Protein AF-A0A1T5KGW1-F1 (afdb_monomer_lite)

pLDDT: mean 81.39, std 17.49, range [38.62, 93.75]

Secondary structure (DSSP, 8-state):
---------------HHHHHHHHHHH-TT--HHHH---GGGHHHHHHHHHHHHT--HHHHHHHHHT-

Structure (mmCIF, N/CA/C/O backbone):
data_AF-A0A1T5KGW1-F1
#
_entry.id   AF-A0A1T5KGW1-F1
#
loop_
_atom_site.group_PDB
_atom_site.id
_atom_site.type_symbol
_atom_site.label_atom_id
_atom_site.label_alt_id
_atom_site.label_comp_id
_atom_site.label_asym_id
_atom_site.label_entity_id
_atom_site.label_seq_id
_atom_site.pdbx_PDB_ins_code
_atom_site.Cartn_x
_atom_site.Cartn_y
_atom_site.Cartn_z
_atom_site.occupancy
_atom_site.B_iso_or_equiv
_atom_site.auth_seq_id
_atom_site.auth_comp_id
_atom_site.auth_asym_id
_atom_site.auth_atom_id
_atom_site.pdbx_PDB_model_num
ATOM 1 N N . MET A 1 1 ? 26.561 -35.249 -0.443 1.00 40.97 1 MET A N 1
ATOM 2 C CA . MET A 1 1 ? 26.784 -33.786 -0.417 1.00 40.97 1 MET A CA 1
ATOM 3 C C . MET A 1 1 ? 25.703 -33.194 0.472 1.00 40.97 1 MET A C 1
ATOM 5 O O . MET A 1 1 ? 24.572 -33.646 0.371 1.00 40.97 1 MET A O 1
ATOM 9 N N . LEU A 1 2 ? 26.088 -32.349 1.428 1.00 38.62 2 LEU A N 1
ATOM 10 C CA . LEU A 1 2 ? 25.292 -31.961 2.600 1.00 38.62 2 LEU A CA 1
ATOM 11 C C . LEU A 1 2 ? 23.923 -31.343 2.259 1.00 38.62 2 LEU A C 1
ATOM 13 O O . LEU A 1 2 ? 23.849 -30.377 1.504 1.00 38.62 2 LEU A O 1
ATOM 17 N N . ASN A 1 3 ? 22.875 -31.868 2.905 1.00 54.28 3 ASN A N 1
ATOM 18 C CA . ASN A 1 3 ? 21.642 -31.143 3.211 1.00 54.28 3 ASN A CA 1
ATOM 19 C C . ASN A 1 3 ? 21.966 -29.997 4.182 1.00 54.28 3 ASN A C 1
ATOM 21 O O . ASN A 1 3 ? 22.614 -30.253 5.195 1.00 54.28 3 ASN A O 1
ATOM 25 N N . ASN A 1 4 ? 21.505 -28.780 3.875 1.00 50.97 4 ASN A N 1
ATOM 26 C CA . ASN A 1 4 ? 20.918 -27.798 4.805 1.00 50.97 4 ASN A CA 1
ATOM 27 C C . ASN A 1 4 ? 20.995 -26.388 4.218 1.00 50.97 4 ASN A C 1
ATOM 29 O O . ASN A 1 4 ? 22.026 -25.737 4.341 1.00 50.97 4 ASN A O 1
ATOM 33 N N . GLN A 1 5 ? 19.868 -25.884 3.720 1.00 45.06 5 GLN A N 1
ATOM 34 C CA . GLN A 1 5 ? 19.412 -24.523 4.015 1.00 45.06 5 GLN A CA 1
ATOM 35 C C . GLN A 1 5 ? 17.871 -24.552 3.994 1.00 45.06 5 GLN A C 1
ATOM 37 O O . GLN A 1 5 ? 17.234 -24.117 3.039 1.00 45.06 5 GLN A O 1
ATOM 42 N N . GLU A 1 6 ? 17.260 -25.087 5.058 1.00 53.97 6 GLU A N 1
ATOM 43 C CA . GLU A 1 6 ? 16.046 -24.459 5.590 1.00 53.97 6 GLU A CA 1
ATOM 44 C C . GLU A 1 6 ? 16.445 -23.019 5.922 1.00 53.97 6 GLU A C 1
ATOM 46 O O . GLU A 1 6 ? 17.010 -22.746 6.979 1.00 53.97 6 GLU A O 1
ATOM 51 N N . SER A 1 7 ? 16.249 -22.090 4.988 1.00 45.25 7 SER A N 1
ATOM 52 C CA . SER A 1 7 ? 16.262 -20.682 5.350 1.00 45.25 7 SER A CA 1
ATOM 53 C C . SER A 1 7 ? 14.958 -20.439 6.088 1.00 45.25 7 SER A C 1
ATOM 55 O O . SER A 1 7 ? 13.906 -20.283 5.464 1.00 45.25 7 SER A O 1
ATOM 57 N N . GLU A 1 8 ? 15.061 -20.526 7.415 1.00 42.56 8 GLU A N 1
ATOM 58 C CA . GLU A 1 8 ? 14.163 -19.960 8.412 1.00 42.56 8 GLU A CA 1
ATOM 59 C C . GLU A 1 8 ? 13.195 -18.957 7.779 1.00 42.56 8 GLU A C 1
ATOM 61 O O . GLU A 1 8 ? 13.618 -17.979 7.158 1.00 42.56 8 GLU A O 1
ATOM 66 N N . SER A 1 9 ? 11.897 -19.189 7.974 1.00 48.97 9 SER A N 1
ATOM 67 C CA . SER A 1 9 ? 10.810 -18.221 7.824 1.00 48.97 9 SER A CA 1
ATOM 68 C C . SER A 1 9 ? 11.052 -17.028 8.757 1.00 48.97 9 SER A C 1
ATOM 70 O O . SER A 1 9 ? 10.388 -16.836 9.772 1.00 48.97 9 SER A O 1
ATOM 72 N N . LYS A 1 10 ? 12.088 -16.261 8.440 1.00 41.81 10 LYS A N 1
ATOM 73 C CA . LYS A 1 10 ? 12.590 -15.111 9.161 1.00 41.81 10 LYS A CA 1
ATOM 74 C C . LYS A 1 10 ? 12.018 -13.932 8.415 1.00 41.81 10 LYS A C 1
ATOM 76 O O . LYS A 1 10 ? 12.352 -13.701 7.258 1.00 41.81 10 LYS A O 1
ATOM 81 N N . SER A 1 11 ? 11.075 -13.272 9.073 1.00 49.47 11 SER A N 1
ATOM 82 C CA . SER A 1 11 ? 10.435 -12.029 8.669 1.00 49.47 11 SER A CA 1
ATOM 83 C C . SER A 1 11 ? 11.482 -11.003 8.220 1.00 49.47 11 SER A C 1
ATOM 85 O O . SER A 1 11 ? 11.911 -10.162 9.008 1.00 49.47 11 SER A O 1
ATOM 87 N N . LEU A 1 12 ? 11.913 -11.076 6.959 1.00 47.84 12 LEU A N 1
ATOM 88 C CA . LEU A 1 12 ? 12.622 -9.988 6.306 1.00 47.84 12 LEU A CA 1
ATOM 89 C C . LEU A 1 12 ? 11.696 -8.769 6.381 1.00 47.84 12 LEU A C 1
ATOM 91 O O . LEU A 1 12 ? 10.479 -8.938 6.226 1.00 47.84 12 LEU A O 1
ATOM 95 N N . PRO A 1 13 ? 12.214 -7.558 6.652 1.00 54.50 13 PRO A N 1
ATOM 96 C CA . PRO A 1 13 ? 11.402 -6.358 6.521 1.00 54.50 13 PRO A CA 1
ATOM 97 C C . PRO A 1 13 ? 10.798 -6.386 5.117 1.00 54.50 13 PRO A C 1
ATOM 99 O O . PRO A 1 13 ? 11.533 -6.393 4.131 1.00 54.50 13 PRO A O 1
ATOM 102 N N . LYS A 1 14 ? 9.468 -6.520 5.026 1.00 68.06 14 LYS A N 1
ATOM 103 C CA . LYS A 1 14 ? 8.791 -6.633 3.733 1.00 68.06 14 LYS A CA 1
ATOM 104 C C . LYS A 1 14 ? 9.089 -5.366 2.960 1.00 68.06 14 LYS A C 1
ATOM 106 O O . LYS A 1 14 ? 8.638 -4.290 3.361 1.00 68.06 14 LYS A O 1
ATOM 111 N N . THR A 1 15 ? 9.862 -5.507 1.891 1.00 86.06 15 THR A N 1
ATOM 112 C CA . THR A 1 15 ? 10.254 -4.381 1.053 1.00 86.06 15 THR A CA 1
ATOM 113 C C . THR A 1 15 ? 9.002 -3.711 0.492 1.00 86.06 15 THR A C 1
ATOM 115 O O . THR A 1 15 ? 7.934 -4.328 0.405 1.00 86.06 15 THR A O 1
ATOM 118 N N . TRP A 1 16 ? 9.104 -2.446 0.085 1.00 88.19 16 TRP A N 1
ATOM 119 C CA . TRP A 1 16 ? 7.992 -1.745 -0.563 1.00 88.19 16 TRP A CA 1
ATOM 120 C C . TRP A 1 16 ? 7.410 -2.537 -1.750 1.00 88.19 16 TRP A C 1
ATOM 122 O O . TRP A 1 16 ? 6.196 -2.577 -1.957 1.00 88.19 16 TRP A O 1
ATOM 132 N N . VAL A 1 17 ? 8.268 -3.253 -2.482 1.00 88.00 17 VAL A N 1
ATOM 133 C CA . VAL A 1 17 ? 7.881 -4.155 -3.575 1.00 88.00 17 VAL A CA 1
ATOM 134 C C . VAL A 1 17 ? 7.021 -5.321 -3.072 1.00 88.00 17 VAL A C 1
ATOM 136 O O . VAL A 1 17 ? 5.972 -5.597 -3.658 1.00 88.00 17 VAL A O 1
ATOM 139 N N . ASP A 1 18 ? 7.393 -5.963 -1.962 1.00 88.62 18 ASP A N 1
ATOM 140 C CA . ASP A 1 18 ? 6.620 -7.065 -1.367 1.00 88.62 18 ASP A CA 1
ATOM 141 C C . ASP A 1 18 ? 5.263 -6.601 -0.832 1.00 88.62 18 ASP A C 1
ATOM 143 O O . ASP A 1 18 ? 4.249 -7.282 -1.004 1.00 88.62 18 ASP A O 1
ATOM 147 N N . GLN A 1 19 ? 5.225 -5.422 -0.206 1.00 89.94 19 GLN A N 1
ATOM 148 C CA . GLN A 1 19 ? 3.989 -4.809 0.289 1.00 89.94 19 GLN A CA 1
ATOM 149 C C . GLN A 1 19 ? 2.995 -4.589 -0.858 1.00 89.94 19 GLN A C 1
ATOM 151 O O . GLN A 1 19 ? 1.826 -4.975 -0.763 1.00 89.94 19 GLN A O 1
ATOM 156 N N . LYS A 1 20 ? 3.478 -4.052 -1.984 1.00 90.06 20 LYS A N 1
ATOM 157 C CA . LYS A 1 20 ? 2.681 -3.871 -3.203 1.00 90.06 20 LYS A CA 1
ATOM 158 C C . LYS A 1 20 ? 2.270 -5.201 -3.836 1.00 90.06 20 LYS A C 1
ATOM 160 O O . LYS A 1 20 ? 1.124 -5.351 -4.262 1.00 90.06 20 LYS A O 1
ATOM 165 N N . ALA A 1 21 ? 3.148 -6.204 -3.839 1.00 89.12 21 ALA A N 1
ATOM 166 C CA . ALA A 1 21 ? 2.812 -7.541 -4.320 1.00 89.12 21 ALA A CA 1
ATOM 167 C C . ALA A 1 21 ? 1.696 -8.199 -3.485 1.00 89.12 21 ALA A C 1
ATOM 169 O O . ALA A 1 21 ? 0.819 -8.852 -4.054 1.00 89.12 21 ALA A O 1
ATOM 170 N N . ASN A 1 22 ? 1.678 -8.000 -2.161 1.00 90.06 22 ASN A N 1
ATOM 171 C CA . ASN A 1 22 ? 0.603 -8.488 -1.289 1.00 90.06 22 ASN A CA 1
ATOM 172 C C . ASN A 1 22 ? -0.736 -7.820 -1.614 1.00 90.06 22 ASN A C 1
ATOM 174 O O . ASN A 1 22 ? -1.747 -8.515 -1.732 1.00 90.06 22 ASN A O 1
ATOM 178 N N . LEU A 1 23 ? -0.737 -6.501 -1.834 1.00 91.31 23 LEU A N 1
ATOM 179 C CA . LEU A 1 23 ? -1.926 -5.767 -2.269 1.00 91.31 23 LEU A CA 1
ATOM 180 C C . LEU A 1 23 ? -2.451 -6.290 -3.607 1.00 91.31 23 LEU A C 1
ATOM 182 O O . LEU A 1 23 ? -3.630 -6.614 -3.706 1.00 91.31 23 LEU A O 1
ATOM 186 N N . ARG A 1 24 ? -1.577 -6.472 -4.603 1.00 89.81 24 ARG A N 1
ATOM 187 C CA . ARG A 1 24 ? -1.947 -7.030 -5.914 1.00 89.81 24 ARG A CA 1
ATOM 188 C C . ARG A 1 24 ? -2.521 -8.447 -5.815 1.00 89.81 24 ARG A C 1
ATOM 190 O O . ARG A 1 24 ? -3.456 -8.785 -6.532 1.00 89.81 24 ARG A O 1
ATOM 197 N N . LYS A 1 25 ? -1.973 -9.286 -4.928 1.00 89.56 25 LYS A N 1
ATOM 198 C CA . LYS A 1 25 ? -2.471 -10.652 -4.689 1.00 89.56 25 LYS A CA 1
ATOM 199 C C . LYS A 1 25 ? -3.837 -10.659 -3.999 1.00 89.56 25 LYS A C 1
ATOM 201 O O . LYS A 1 25 ? -4.679 -11.483 -4.341 1.00 89.56 25 LYS A O 1
ATOM 206 N N . LYS A 1 26 ? -4.054 -9.774 -3.019 1.00 90.31 26 LYS A N 1
ATOM 207 C CA . LYS A 1 26 ? -5.318 -9.681 -2.266 1.00 90.31 26 LYS A CA 1
ATOM 208 C C . LYS A 1 26 ? -6.428 -8.996 -3.052 1.00 90.31 26 LYS A C 1
ATOM 210 O O . LYS A 1 26 ? -7.585 -9.384 -2.919 1.00 90.31 26 LYS A O 1
ATOM 215 N N . PHE A 1 27 ? -6.081 -7.992 -3.846 1.00 90.94 27 PHE A N 1
ATOM 216 C CA . PHE A 1 27 ? -7.024 -7.137 -4.542 1.00 90.94 27 PHE A CA 1
ATOM 217 C C . PHE A 1 27 ? -6.755 -7.190 -6.043 1.00 90.94 27 PHE A C 1
ATOM 219 O O . PHE A 1 27 ? -5.980 -6.408 -6.584 1.00 90.94 27 PHE A O 1
ATOM 226 N N . THR A 1 28 ? -7.467 -8.077 -6.735 1.00 89.25 28 THR A N 1
ATOM 227 C CA . THR A 1 28 ? -7.421 -8.194 -8.203 1.00 89.25 28 THR A CA 1
ATOM 228 C C . THR A 1 28 ? -7.924 -6.938 -8.925 1.00 89.25 28 THR A C 1
ATOM 230 O O . THR A 1 28 ? -7.670 -6.760 -10.114 1.00 89.25 28 THR A O 1
ATOM 233 N N . VAL A 1 29 ? -8.631 -6.055 -8.208 1.00 91.25 29 VAL A N 1
ATOM 234 C CA . VAL A 1 29 ? -9.071 -4.739 -8.692 1.00 91.25 29 VAL A CA 1
ATOM 235 C C . VAL A 1 29 ? -7.924 -3.727 -8.792 1.00 91.25 29 VAL A C 1
ATOM 237 O O . VAL A 1 29 ? -8.038 -2.766 -9.554 1.00 91.25 29 VAL A O 1
ATOM 240 N N . LEU A 1 30 ? -6.829 -3.931 -8.049 1.00 91.50 30 LEU A N 1
ATOM 241 C CA . LEU A 1 30 ? -5.648 -3.075 -8.121 1.00 91.50 30 LEU A CA 1
ATOM 242 C C . LEU A 1 30 ? -4.808 -3.468 -9.328 1.00 91.50 30 LEU A C 1
ATOM 244 O O . LEU A 1 30 ? -4.424 -4.627 -9.493 1.00 91.50 30 LEU A O 1
ATOM 248 N N . ARG A 1 31 ? -4.527 -2.482 -10.173 1.00 87.62 31 ARG A N 1
ATOM 249 C CA . ARG A 1 31 ? -3.700 -2.639 -11.370 1.00 87.62 31 ARG A CA 1
ATOM 250 C C . ARG A 1 31 ? -2.389 -1.890 -11.187 1.00 87.62 31 ARG A C 1
ATOM 252 O O . ARG A 1 31 ? -2.228 -1.142 -10.228 1.00 87.62 31 ARG A O 1
ATOM 259 N N . ASP A 1 32 ? -1.475 -2.049 -12.135 1.00 85.94 32 ASP A N 1
ATOM 260 C CA . ASP A 1 32 ? -0.193 -1.341 -12.134 1.00 85.94 32 ASP A CA 1
ATOM 261 C C . ASP A 1 32 ? -0.309 0.169 -11.843 1.00 85.94 32 ASP A C 1
ATOM 263 O O . ASP A 1 32 ? 0.400 0.621 -10.951 1.00 85.94 32 ASP A O 1
ATOM 267 N N . PRO A 1 33 ? -1.235 0.958 -12.438 1.00 89.44 33 PRO A N 1
ATOM 268 C CA . PRO A 1 33 ? -1.362 2.381 -12.098 1.00 89.44 33 PRO A CA 1
ATOM 269 C C . PRO A 1 33 ? -1.761 2.659 -10.640 1.00 89.44 33 PRO A C 1
ATOM 271 O O . PRO A 1 33 ? -1.473 3.737 -10.137 1.00 89.44 33 PRO A O 1
ATOM 274 N N . ASP A 1 34 ? -2.403 1.712 -9.950 1.00 88.75 34 ASP A N 1
ATOM 275 C CA . ASP A 1 34 ? -2.777 1.861 -8.538 1.00 88.75 34 ASP A CA 1
ATOM 276 C C . ASP A 1 34 ? -1.609 1.560 -7.583 1.00 88.75 34 ASP A C 1
ATOM 278 O O . ASP A 1 34 ? -1.665 1.915 -6.408 1.00 88.75 34 ASP A O 1
ATOM 282 N N . LEU A 1 35 ? -0.568 0.877 -8.072 1.00 90.25 35 LEU A N 1
ATOM 283 C CA . LEU A 1 35 ? 0.594 0.431 -7.295 1.00 90.25 35 LEU A CA 1
ATOM 284 C C . LEU A 1 35 ? 1.914 1.044 -7.798 1.00 90.25 35 LEU A C 1
ATOM 286 O O . LEU A 1 35 ? 2.974 0.807 -7.213 1.00 90.25 35 LEU A O 1
ATOM 290 N N . ASN A 1 36 ? 1.875 1.843 -8.864 1.00 91.62 36 ASN A N 1
ATOM 291 C CA . ASN A 1 36 ? 3.036 2.508 -9.446 1.00 91.62 36 ASN A CA 1
ATOM 292 C C . ASN A 1 36 ? 3.387 3.792 -8.681 1.00 91.62 36 ASN A C 1
ATOM 294 O O . ASN A 1 36 ? 3.299 4.891 -9.219 1.00 91.62 36 ASN A O 1
ATOM 298 N N . TYR A 1 37 ? 3.743 3.615 -7.411 1.00 92.75 37 TYR A N 1
ATOM 299 C CA . TYR A 1 37 ? 4.151 4.671 -6.490 1.00 92.75 37 TYR A CA 1
ATOM 300 C C . TYR A 1 37 ? 5.537 4.390 -5.929 1.00 92.75 37 TYR A C 1
ATOM 302 O O . TYR A 1 37 ? 5.861 3.238 -5.592 1.00 92.75 37 TYR A O 1
ATOM 310 N N . GLU A 1 38 ? 6.328 5.441 -5.768 1.00 92.69 38 GLU A N 1
ATOM 311 C CA . GLU A 1 38 ? 7.595 5.378 -5.048 1.00 92.69 38 GLU A CA 1
ATOM 312 C C . GLU A 1 38 ? 7.351 5.183 -3.540 1.00 92.69 38 GLU A C 1
ATOM 314 O O . GLU A 1 38 ? 6.246 5.378 -3.031 1.00 92.69 38 GLU A O 1
ATOM 319 N N . GLU A 1 39 ? 8.370 4.752 -2.793 1.00 88.75 39 GLU A N 1
ATOM 320 C CA . GLU A 1 39 ? 8.231 4.560 -1.339 1.00 88.75 39 GLU A CA 1
ATOM 321 C C . GLU A 1 39 ? 7.973 5.888 -0.605 1.00 88.75 39 GLU A C 1
ATOM 323 O O . GLU A 1 39 ? 7.222 5.925 0.370 1.00 88.75 39 GLU A O 1
ATOM 328 N N . SER A 1 40 ? 8.513 6.996 -1.124 1.00 92.75 40 SER A N 1
ATOM 329 C CA . SER A 1 40 ? 8.229 8.357 -0.649 1.00 92.75 40 SER A CA 1
ATOM 330 C C . SER A 1 40 ? 6.759 8.759 -0.814 1.00 92.75 40 SER A C 1
ATOM 332 O O . SER A 1 40 ? 6.264 9.592 -0.058 1.00 92.75 40 SER A O 1
ATOM 334 N N . GLU A 1 41 ? 6.045 8.147 -1.760 1.00 93.44 41 GLU A N 1
ATOM 335 C CA . GLU A 1 41 ? 4.634 8.409 -2.064 1.00 93.44 41 GLU A CA 1
ATOM 336 C C . GLU A 1 41 ? 3.694 7.389 -1.403 1.00 93.44 41 GLU A C 1
ATOM 338 O O . GLU A 1 41 ? 2.492 7.357 -1.676 1.00 93.44 41 GLU A O 1
ATOM 343 N N . LYS A 1 42 ? 4.210 6.550 -0.494 1.00 90.56 42 LYS A N 1
ATOM 344 C CA . LYS A 1 42 ? 3.432 5.511 0.194 1.00 90.56 42 LYS A CA 1
ATOM 345 C C . LYS A 1 42 ? 2.159 6.051 0.844 1.00 90.56 42 LYS A C 1
ATOM 347 O O . LYS A 1 42 ? 1.107 5.425 0.730 1.00 90.56 42 LYS A O 1
ATOM 352 N N . THR A 1 43 ? 2.237 7.201 1.507 1.00 91.25 43 THR A N 1
ATOM 353 C CA . THR A 1 43 ? 1.082 7.831 2.168 1.00 91.25 43 THR A CA 1
ATOM 354 C C . THR A 1 43 ? -0.003 8.224 1.161 1.00 91.25 43 THR A C 1
ATOM 356 O O . THR A 1 43 ? -1.192 8.026 1.423 1.00 91.25 43 THR A O 1
ATOM 359 N N . GLU A 1 44 ? 0.393 8.720 -0.016 1.00 93.75 44 GLU A N 1
ATOM 360 C CA . GLU A 1 44 ? -0.540 9.065 -1.092 1.00 93.75 44 GLU A CA 1
ATOM 361 C C . GLU A 1 44 ? -1.199 7.808 -1.670 1.00 93.75 44 GLU A C 1
ATOM 363 O O . GLU A 1 44 ? -2.424 7.766 -1.822 1.00 93.75 44 GLU A O 1
ATOM 368 N N . MET A 1 45 ? -0.407 6.760 -1.927 1.00 93.50 45 MET A N 1
ATOM 369 C CA . MET A 1 45 ? -0.927 5.473 -2.390 1.00 93.50 45 MET A CA 1
ATOM 370 C C . MET A 1 45 ? -1.953 4.916 -1.402 1.00 93.50 45 MET A C 1
ATOM 372 O O . MET A 1 45 ? -3.047 4.539 -1.812 1.00 93.50 45 MET A O 1
ATOM 376 N N . ILE A 1 46 ? -1.639 4.894 -0.102 1.00 92.62 46 ILE A N 1
ATOM 377 C CA . ILE A 1 46 ? -2.556 4.387 0.926 1.00 92.62 46 ILE A CA 1
ATOM 378 C C . ILE A 1 46 ? -3.863 5.182 0.912 1.00 92.62 46 ILE A C 1
ATOM 380 O O . ILE A 1 46 ? -4.919 4.567 0.800 1.00 92.62 46 ILE A O 1
ATOM 384 N N . SER A 1 47 ? -3.806 6.516 0.893 1.00 93.69 47 SER A N 1
ATOM 385 C CA . SER A 1 47 ? -5.005 7.373 0.853 1.00 93.69 47 SER A CA 1
ATOM 386 C C . SER A 1 47 ? -5.902 7.067 -0.357 1.00 93.69 47 SER A C 1
ATOM 388 O O . SER A 1 47 ? -7.125 6.948 -0.241 1.00 93.69 47 SER A O 1
ATOM 390 N N . LYS A 1 48 ? -5.299 6.872 -1.537 1.00 93.50 48 LYS A N 1
ATOM 391 C CA . LYS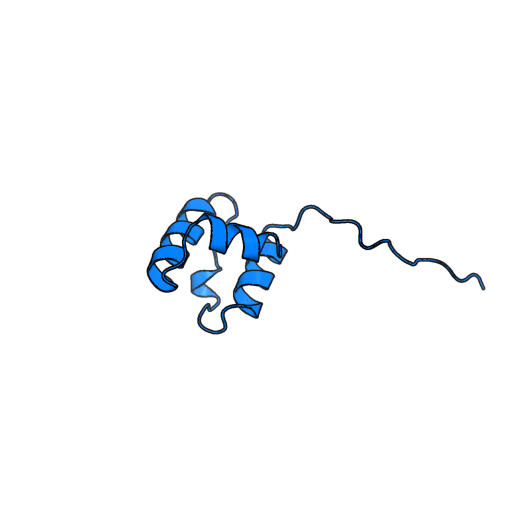 A 1 48 ? -6.025 6.489 -2.759 1.00 93.50 48 LYS A CA 1
ATOM 392 C C . LYS A 1 48 ? -6.618 5.085 -2.663 1.00 93.50 48 LYS A C 1
ATOM 394 O O . LYS A 1 48 ? -7.759 4.868 -3.073 1.00 93.50 48 LYS A O 1
ATOM 399 N N . LEU A 1 49 ? -5.873 4.136 -2.100 1.00 93.62 49 LEU A N 1
ATOM 400 C CA . LEU A 1 49 ? -6.335 2.766 -1.897 1.00 93.62 49 LEU A CA 1
ATOM 401 C C . LEU A 1 49 ? -7.474 2.687 -0.881 1.00 93.62 49 LEU A C 1
ATOM 403 O O . LEU A 1 49 ? -8.404 1.915 -1.096 1.00 93.62 49 LEU A O 1
ATOM 407 N N . GLN A 1 50 ? -7.453 3.496 0.179 1.00 93.69 50 GLN A N 1
ATOM 408 C CA . GLN A 1 50 ? -8.560 3.596 1.128 1.00 93.69 50 GLN A CA 1
ATOM 409 C C . GLN A 1 50 ? -9.840 4.044 0.429 1.00 93.69 50 GLN A C 1
ATOM 411 O O . GLN A 1 50 ? -10.858 3.363 0.531 1.00 93.69 50 GLN A O 1
ATOM 416 N N . ALA A 1 51 ? -9.776 5.135 -0.341 1.00 93.00 51 ALA A N 1
ATOM 417 C CA . ALA A 1 51 ? -10.926 5.649 -1.080 1.00 93.00 51 ALA A CA 1
ATOM 418 C C . ALA A 1 51 ? -11.443 4.645 -2.127 1.00 93.00 51 ALA A C 1
ATOM 420 O O . ALA A 1 51 ? -12.651 4.511 -2.315 1.00 93.00 51 ALA A O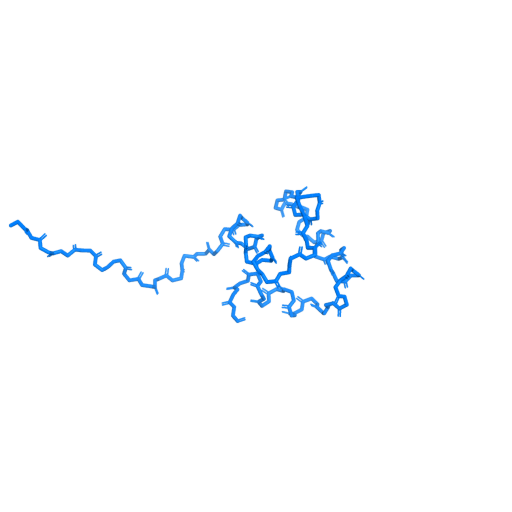 1
ATOM 421 N N . LYS A 1 52 ? -10.541 3.905 -2.786 1.00 92.31 52 LYS A N 1
ATOM 422 C CA . LYS A 1 52 ? -10.887 2.918 -3.820 1.00 92.31 52 LYS A CA 1
ATOM 423 C C . LYS A 1 52 ? -11.457 1.613 -3.258 1.00 92.31 52 LYS A C 1
ATOM 425 O O . LYS A 1 52 ? -12.348 1.030 -3.869 1.00 92.31 52 LYS A O 1
ATOM 430 N N . LEU A 1 53 ? -10.922 1.127 -2.138 1.00 91.56 53 LEU A N 1
ATOM 431 C CA . LEU A 1 53 ? -11.287 -0.166 -1.545 1.00 91.56 53 LEU A CA 1
ATOM 432 C C . LEU A 1 53 ? -12.304 -0.043 -0.401 1.00 91.56 53 LEU A C 1
ATOM 434 O O . LEU A 1 53 ? -12.826 -1.062 0.045 1.00 91.56 53 LEU A O 1
ATOM 438 N N . GLY A 1 54 ? -12.551 1.167 0.111 1.00 93.12 54 GLY A N 1
ATOM 439 C CA . GLY A 1 54 ? -13.280 1.382 1.368 1.00 93.12 54 GLY A CA 1
ATOM 440 C C . GLY A 1 54 ? -12.526 0.845 2.595 1.00 93.12 54 GLY A C 1
ATOM 441 O O . GLY A 1 54 ? -13.142 0.503 3.601 1.00 93.12 54 GLY A O 1
ATOM 442 N N . LEU A 1 55 ? -11.202 0.686 2.459 1.00 91.88 55 LEU A N 1
ATOM 443 C CA . LEU A 1 55 ? -10.215 0.256 3.460 1.00 91.88 55 LEU A CA 1
ATOM 444 C C . LEU A 1 55 ? -10.024 1.282 4.590 1.00 91.88 55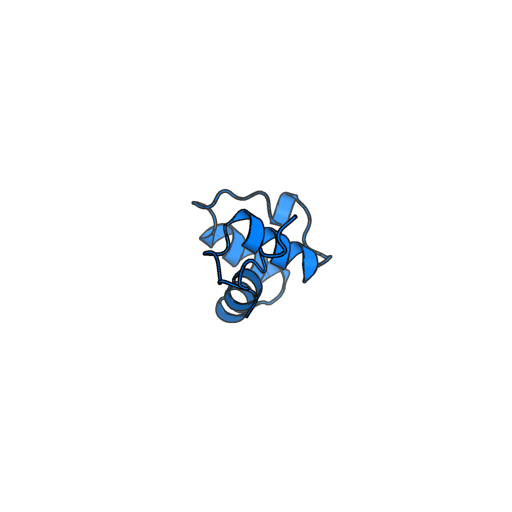 LEU A C 1
ATOM 446 O O . LEU A 1 55 ? -9.821 2.451 4.281 1.00 91.88 55 LEU A O 1
ATOM 450 N N . SER A 1 56 ? -9.940 0.875 5.861 1.00 93.50 56 SER A N 1
ATOM 451 C CA . SER A 1 56 ? -9.224 1.677 6.866 1.00 93.50 56 SER A CA 1
ATOM 452 C C . SER A 1 56 ? -7.705 1.556 6.672 1.00 93.50 56 SER A C 1
ATOM 454 O O . SER A 1 56 ? -7.225 0.562 6.116 1.00 93.50 56 SER A O 1
ATOM 456 N N . ASP A 1 57 ? -6.947 2.547 7.154 1.00 89.38 57 ASP A N 1
ATOM 457 C CA . ASP A 1 57 ? -5.474 2.555 7.090 1.00 89.38 57 ASP A CA 1
ATOM 458 C C . ASP A 1 57 ? -4.880 1.298 7.714 1.00 89.38 57 ASP A C 1
ATOM 460 O O . ASP A 1 57 ? -4.073 0.603 7.102 1.00 89.38 57 ASP A O 1
ATOM 464 N N . GLU A 1 58 ? -5.342 0.969 8.920 1.00 90.69 58 GLU A N 1
ATOM 465 C CA . GLU A 1 58 ? -4.892 -0.194 9.679 1.00 90.69 58 GLU A CA 1
ATOM 466 C C . GLU A 1 58 ? -5.076 -1.489 8.884 1.00 90.69 58 GLU A C 1
ATOM 468 O O . GLU A 1 58 ? -4.175 -2.328 8.817 1.00 90.69 58 GLU A O 1
ATOM 473 N N . ARG A 1 59 ? -6.225 -1.641 8.213 1.00 91.00 59 ARG A N 1
ATOM 474 C CA . ARG A 1 59 ? -6.510 -2.844 7.433 1.00 91.00 59 ARG A CA 1
ATOM 475 C C . ARG A 1 59 ? -5.616 -2.944 6.201 1.00 91.00 59 ARG A C 1
ATOM 477 O O . ARG A 1 59 ? -5.146 -4.039 5.890 1.00 91.00 59 ARG A O 1
ATOM 484 N N . LEU A 1 60 ? -5.379 -1.829 5.512 1.00 90.69 60 LEU A N 1
ATOM 485 C CA . LEU A 1 60 ? -4.461 -1.760 4.373 1.00 90.69 60 LEU A CA 1
ATOM 486 C C . LEU A 1 60 ? -3.024 -2.079 4.796 1.00 90.69 60 LEU A C 1
ATOM 488 O O . LEU A 1 60 ? -2.383 -2.931 4.180 1.00 90.69 60 LEU A O 1
ATOM 492 N N . LEU 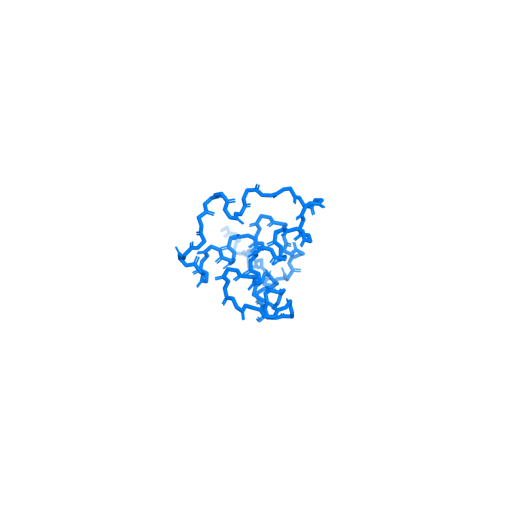A 1 61 ? -2.556 -1.473 5.886 1.00 89.50 61 LEU A N 1
ATOM 493 C CA . LEU A 1 61 ? -1.225 -1.700 6.444 1.00 89.50 61 LEU A CA 1
ATOM 494 C C . LEU A 1 61 ? -1.030 -3.159 6.880 1.00 89.50 61 LEU A C 1
ATOM 496 O O . LEU A 1 61 ? -0.024 -3.760 6.507 1.00 89.50 61 LEU A O 1
ATOM 500 N N . SER A 1 62 ? -2.012 -3.771 7.553 1.00 90.44 62 SER A N 1
ATOM 501 C CA . SER A 1 62 ? -1.969 -5.199 7.920 1.00 90.44 62 SER A CA 1
ATOM 502 C C . SER A 1 62 ? -1.773 -6.090 6.694 1.00 90.44 62 SER A C 1
ATOM 504 O O . SER A 1 62 ? -0.946 -6.998 6.707 1.00 90.44 62 SER A O 1
ATOM 506 N N . ILE A 1 63 ? -2.479 -5.807 5.593 1.00 89.62 63 ILE A N 1
ATOM 507 C CA . ILE A 1 63 ? -2.364 -6.579 4.347 1.00 89.62 63 ILE A CA 1
ATOM 508 C C . ILE A 1 63 ? -0.989 -6.391 3.698 1.00 89.62 63 ILE A C 1
ATOM 510 O O . ILE A 1 63 ? -0.401 -7.359 3.213 1.00 89.62 63 ILE A O 1
ATOM 514 N N . MET A 1 64 ? -0.461 -5.168 3.699 1.00 87.50 64 MET A N 1
ATOM 515 C CA . MET A 1 64 ? 0.870 -4.857 3.167 1.00 87.50 64 MET A CA 1
ATOM 516 C C . MET A 1 64 ? 1.961 -5.594 3.946 1.00 87.50 64 MET A C 1
ATOM 518 O O . MET A 1 64 ? 2.815 -6.261 3.357 1.00 87.50 64 MET A O 1
ATOM 522 N N . GLU A 1 65 ? 1.869 -5.561 5.272 1.00 86.19 65 GLU A N 1
ATOM 523 C CA . GLU A 1 65 ? 2.719 -6.324 6.185 1.00 86.19 65 GLU A CA 1
ATOM 524 C C . GLU A 1 65 ? 2.416 -7.830 6.159 1.00 86.19 65 GLU A C 1
ATOM 526 O O . GLU A 1 65 ? 3.193 -8.629 6.677 1.00 86.19 65 GLU A O 1
ATOM 531 N N . GLY A 1 66 ? 1.331 -8.238 5.491 1.00 79.38 66 GLY A N 1
ATOM 532 C CA . GLY A 1 66 ? 0.775 -9.590 5.425 1.00 79.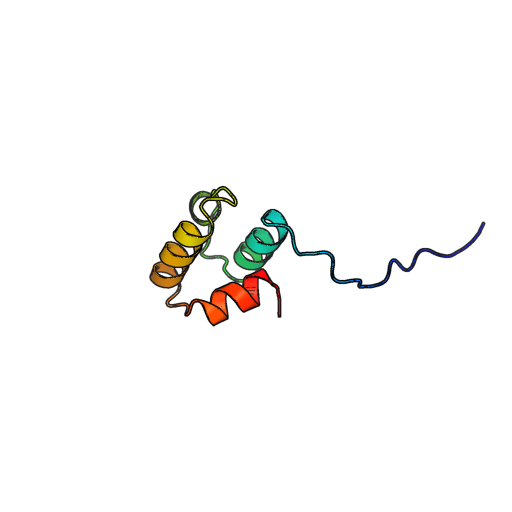38 66 GLY A CA 1
ATOM 533 C C . GLY A 1 66 ? 0.625 -10.252 6.789 1.00 79.38 66 GLY A C 1
ATOM 534 O O . GLY A 1 66 ? 1.025 -11.408 6.928 1.00 79.38 66 GLY A O 1
ATOM 535 N N . ARG A 1 67 ? 0.097 -9.488 7.748 1.00 67.06 67 ARG A N 1
ATOM 536 C CA . ARG A 1 67 ? -0.476 -9.975 9.004 1.00 67.06 67 ARG A CA 1
ATOM 537 C C . ARG A 1 67 ? -1.961 -10.275 8.817 1.00 67.06 67 ARG A C 1
ATOM 539 O O . ARG A 1 67 ? -2.638 -9.496 8.097 1.00 67.06 67 ARG A O 1
#

Sequence (67 aa):
MLNNQESESKSLPKTWVDQKANLRKKFTVLRDPDLNYEESEKTEMISKLQAKLGLSDERLLSIMEG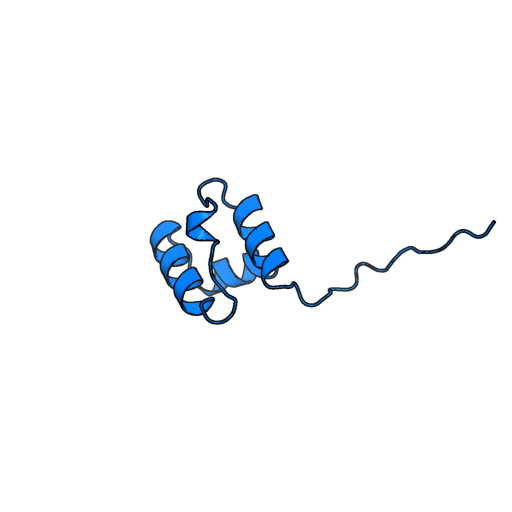R

Radius of gyration: 14.83 Å; chains: 1; bounding box: 40×43×22 Å

Organism: NCBI:txid688867

Foldseek 3Di:
DDDDDPPPPDLDPQPLVQLLVLCVVVDVVDDCVLSVDDPVCVVVSLVVCCVVVVDDSVRSVCSSSVD